Protein AF-A0AAD9GSH1-F1 (afdb_monomer_lite)

Sequence (110 aa):
MASPNAVASIDTNVGGEKRSLRYHSNKDLEDESDDEALFEDEKDADEEERGGNNMFSTSKLDQMLDGTKVMSRFKKWKSFGYNTYNLPQAVQAGKYDELRKLYRKFLYHN

Foldseek 3Di:
DDDDDDDDDDPPPCPPPDDDDDDPDPPDPPDDPPDDPDDPPDPPVPPPPDPPPCLLDPVNLVCVVVVHCLVVSLVVCVVVVDDLPPDDPSCVPPVNPVSSVVSNCVVPPD

InterPro domains:
  IPR031825 RXLR phytopathogen effector protein [PF16810] (1-106)

pLDDT: mean 72.77, std 20.66, range [41.31, 95.69]

Radius of gyration: 27.28 Å; chains: 1; bounding box: 35×90×35 Å

Structure (mmCIF, N/CA/C/O backbone):
data_AF-A0AAD9GSH1-F1
#
_entry.id   AF-A0AAD9GSH1-F1
#
loop_
_atom_site.group_PDB
_atom_site.id
_atom_site.type_symbol
_atom_site.label_atom_id
_atom_site.label_alt_id
_atom_site.label_comp_id
_atom_site.label_asym_id
_atom_site.label_entity_id
_atom_site.label_seq_id
_atom_site.pdbx_PDB_ins_code
_atom_site.Cartn_x
_atom_site.Cartn_y
_atom_site.Cartn_z
_atom_site.occupancy
_atom_site.B_iso_or_equiv
_atom_site.auth_seq_id
_atom_site.auth_comp_id
_atom_site.auth_asym_id
_atom_site.auth_atom_id
_atom_site.pdbx_PDB_model_num
ATOM 1 N N . MET A 1 1 ? 15.911 -78.353 23.142 1.00 50.22 1 MET A N 1
ATOM 2 C CA . MET A 1 1 ? 17.094 -77.527 22.812 1.00 50.22 1 MET A CA 1
ATOM 3 C C . MET A 1 1 ? 17.339 -77.596 21.311 1.00 50.22 1 MET A C 1
ATOM 5 O O . MET A 1 1 ? 16.973 -78.605 20.728 1.00 50.22 1 MET A O 1
ATOM 9 N N . ALA A 1 2 ? 17.968 -76.548 20.763 1.00 41.66 2 ALA A N 1
ATOM 10 C CA . ALA A 1 2 ? 18.339 -76.301 19.360 1.00 41.66 2 ALA A CA 1
ATOM 11 C C . ALA A 1 2 ? 17.259 -75.664 18.454 1.00 41.66 2 ALA A C 1
ATOM 13 O O . ALA A 1 2 ? 16.345 -76.319 17.967 1.00 41.66 2 ALA A O 1
ATOM 14 N N . SER A 1 3 ? 17.436 -74.361 18.215 1.00 50.94 3 SER A N 1
ATOM 15 C CA . SER A 1 3 ? 17.136 -73.685 16.945 1.00 50.94 3 SER A CA 1
ATOM 16 C C . SER A 1 3 ? 18.470 -73.601 16.180 1.00 50.94 3 SER A C 1
ATOM 18 O O . SER A 1 3 ? 19.503 -73.471 16.849 1.00 50.94 3 SER A O 1
ATOM 20 N N . PRO A 1 4 ? 18.501 -73.714 14.838 1.00 51.75 4 PRO A N 1
ATOM 21 C CA . PRO A 1 4 ? 18.664 -72.472 14.079 1.00 51.75 4 PRO A CA 1
ATOM 22 C C . PRO A 1 4 ? 17.997 -72.441 12.686 1.00 51.75 4 PRO A C 1
ATOM 24 O O . PRO A 1 4 ? 18.112 -73.347 11.869 1.00 51.75 4 PRO A O 1
ATOM 27 N N . ASN A 1 5 ? 17.317 -71.323 12.445 1.00 51.53 5 ASN A N 1
ATOM 28 C CA . ASN A 1 5 ? 17.486 -70.370 11.342 1.00 51.53 5 ASN A CA 1
ATOM 29 C C . ASN A 1 5 ? 18.157 -70.840 10.024 1.00 51.53 5 ASN A C 1
ATOM 31 O O . ASN A 1 5 ? 19.363 -71.074 9.984 1.00 51.53 5 ASN A O 1
ATOM 35 N N . ALA A 1 6 ? 17.403 -70.794 8.921 1.00 48.53 6 ALA A N 1
ATOM 36 C CA . ALA A 1 6 ? 17.936 -70.677 7.562 1.00 48.53 6 ALA A CA 1
ATOM 37 C C . ALA A 1 6 ? 16.993 -69.790 6.731 1.00 48.53 6 ALA A C 1
ATOM 39 O O . ALA A 1 6 ? 16.129 -70.260 5.995 1.00 48.53 6 ALA A O 1
ATOM 40 N N . VAL A 1 7 ? 17.134 -68.476 6.909 1.00 52.19 7 VAL A N 1
ATOM 41 C CA . VAL A 1 7 ? 16.625 -67.472 5.972 1.00 52.19 7 VAL A CA 1
ATOM 42 C C . VAL A 1 7 ? 17.415 -67.596 4.671 1.00 52.19 7 VAL A C 1
ATOM 44 O O . VAL A 1 7 ? 18.624 -67.380 4.648 1.00 52.19 7 VAL A O 1
ATOM 47 N N . ALA A 1 8 ? 16.739 -67.990 3.595 1.00 49.88 8 ALA A N 1
ATOM 48 C CA . ALA A 1 8 ? 17.315 -67.974 2.261 1.00 49.88 8 ALA A CA 1
ATOM 49 C C . ALA A 1 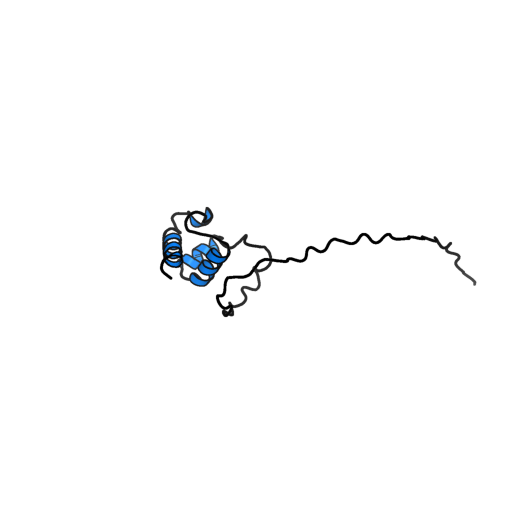8 ? 17.612 -66.520 1.869 1.00 49.88 8 ALA A C 1
ATOM 51 O O . ALA A 1 8 ? 16.704 -65.690 1.789 1.00 49.88 8 ALA A O 1
ATOM 52 N N . SER A 1 9 ? 18.896 -66.225 1.667 1.00 47.97 9 SER A N 1
ATOM 53 C CA . SER A 1 9 ? 19.387 -64.979 1.091 1.00 47.97 9 SER A CA 1
ATOM 54 C C . SER A 1 9 ? 18.669 -64.691 -0.224 1.00 47.97 9 SER A C 1
ATOM 56 O O . SER A 1 9 ? 18.770 -65.460 -1.179 1.00 47.97 9 SER A O 1
ATOM 58 N N . ILE A 1 10 ? 17.949 -63.574 -0.279 1.00 51.06 10 ILE A N 1
ATOM 59 C CA . ILE A 1 10 ? 17.536 -62.974 -1.542 1.00 51.06 10 ILE A CA 1
ATOM 60 C C . ILE A 1 10 ? 18.718 -62.115 -1.987 1.00 51.06 10 ILE A C 1
ATOM 62 O O . ILE A 1 10 ? 18.917 -61.009 -1.488 1.00 51.06 10 ILE A O 1
ATOM 66 N N . ASP A 1 11 ? 19.516 -62.649 -2.906 1.00 48.16 11 ASP A N 1
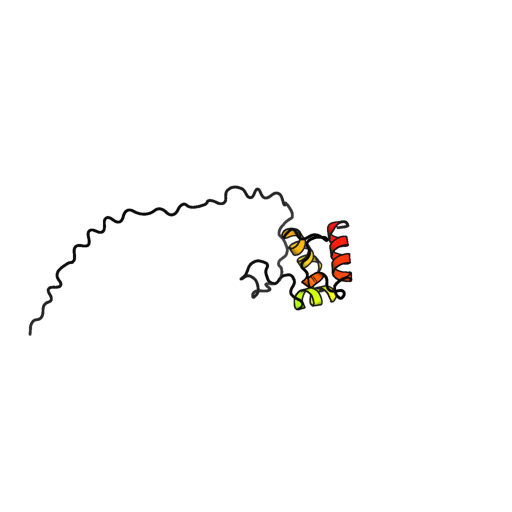ATOM 67 C CA . ASP A 1 11 ? 20.479 -61.887 -3.696 1.00 48.16 11 ASP A CA 1
ATOM 68 C C . ASP A 1 11 ? 19.724 -60.857 -4.554 1.00 48.16 11 ASP A C 1
ATOM 70 O O . ASP A 1 11 ? 19.374 -61.097 -5.710 1.00 48.16 11 ASP A O 1
ATOM 74 N N . THR A 1 12 ? 19.441 -59.678 -3.997 1.00 51.31 12 THR A N 1
ATOM 75 C CA . THR A 1 12 ? 19.079 -58.514 -4.806 1.00 51.31 12 THR A CA 1
ATOM 76 C C . THR A 1 12 ? 20.362 -57.879 -5.317 1.00 51.31 12 THR A C 1
ATOM 78 O O . THR A 1 12 ? 20.885 -56.934 -4.724 1.00 51.31 12 THR A O 1
ATOM 81 N N . ASN A 1 13 ? 20.865 -58.385 -6.441 1.00 53.66 13 ASN A N 1
ATOM 82 C CA . ASN A 1 13 ? 21.831 -57.668 -7.265 1.00 53.66 13 ASN A CA 1
ATOM 83 C C . ASN A 1 13 ? 21.137 -56.440 -7.890 1.00 53.66 13 ASN A C 1
ATOM 85 O O . ASN A 1 13 ? 20.777 -56.424 -9.065 1.00 53.66 13 ASN A O 1
ATOM 89 N N . VAL A 1 14 ? 20.872 -55.422 -7.069 1.00 50.44 14 VAL A N 1
ATOM 90 C CA . VAL A 1 14 ? 20.413 -54.100 -7.497 1.00 50.44 14 VAL A CA 1
ATOM 91 C C . VAL A 1 14 ? 21.657 -53.324 -7.912 1.00 50.44 14 VAL A C 1
ATOM 93 O O . VAL A 1 14 ? 22.244 -52.553 -7.156 1.00 50.44 14 VAL A O 1
ATOM 96 N N . GLY A 1 15 ? 22.080 -53.562 -9.154 1.00 57.59 15 GLY A N 1
ATOM 97 C CA . GLY A 1 15 ? 22.916 -52.636 -9.909 1.00 57.59 15 GLY A CA 1
ATOM 98 C C . GLY A 1 15 ? 22.124 -51.353 -10.142 1.00 57.59 15 GLY A C 1
ATOM 99 O O . GLY A 1 15 ? 21.518 -51.163 -11.191 1.00 57.59 15 GLY A O 1
ATOM 100 N N . GLY A 1 16 ? 22.045 -50.515 -9.109 1.00 57.25 16 GLY A N 1
ATOM 101 C CA . GLY A 1 16 ? 21.299 -49.266 -9.125 1.00 57.25 16 GLY A CA 1
ATOM 102 C C . GLY A 1 16 ? 22.027 -48.230 -9.965 1.00 57.25 16 GLY A C 1
ATOM 103 O O . GLY A 1 16 ? 22.911 -47.532 -9.468 1.00 57.25 16 GLY A O 1
ATOM 104 N N . GLU A 1 17 ? 21.646 -48.120 -11.235 1.00 65.38 17 GLU A N 1
ATOM 105 C CA . GLU A 1 17 ? 21.967 -46.968 -12.069 1.00 65.38 17 GLU A CA 1
ATOM 106 C C . GLU A 1 17 ? 21.570 -45.688 -11.314 1.00 65.38 17 GLU A C 1
ATOM 108 O O . GLU A 1 17 ? 20.395 -45.425 -11.039 1.00 65.38 17 GLU A O 1
ATOM 113 N N . LYS A 1 18 ? 22.571 -44.913 -10.884 1.00 69.69 18 LYS A N 1
ATOM 114 C CA . LYS A 1 18 ? 22.344 -43.704 -10.093 1.00 69.69 18 LYS A CA 1
ATOM 115 C C . LYS A 1 18 ? 21.826 -42.607 -11.015 1.00 69.69 18 LYS A C 1
ATOM 117 O O . LYS A 1 18 ? 22.594 -41.968 -11.729 1.00 69.69 18 LYS A O 1
ATOM 122 N N . ARG A 1 19 ? 20.515 -42.362 -10.974 1.00 69.56 19 ARG A N 1
ATOM 123 C CA . ARG A 1 19 ? 19.893 -41.188 -11.597 1.00 69.56 19 ARG A CA 1
ATOM 124 C C . ARG A 1 19 ? 20.390 -39.936 -10.868 1.00 69.56 19 ARG A C 1
ATOM 126 O O . ARG A 1 19 ? 19.997 -39.677 -9.735 1.00 69.56 19 ARG A O 1
ATOM 133 N N . SER A 1 20 ? 21.289 -39.186 -11.499 1.00 69.94 20 SER A N 1
ATOM 134 C CA . SER A 1 20 ? 21.751 -37.892 -10.991 1.00 69.94 20 SER A CA 1
ATOM 135 C C . SER A 1 20 ? 20.646 -36.847 -11.179 1.00 69.94 20 SER A C 1
ATOM 137 O O . SER A 1 20 ? 20.160 -36.646 -12.294 1.00 69.94 20 SER A O 1
ATOM 139 N N . LEU A 1 21 ? 20.224 -36.196 -10.091 1.00 74.25 21 LEU A N 1
ATOM 140 C CA . LEU A 1 21 ? 19.393 -34.996 -10.172 1.00 74.25 21 LEU A CA 1
ATOM 141 C C . LEU A 1 21 ? 20.246 -33.855 -10.737 1.00 74.25 21 LEU A C 1
ATOM 143 O O . LEU A 1 21 ? 21.335 -33.585 -10.232 1.00 74.25 21 LEU A O 1
ATOM 147 N N . ARG A 1 22 ? 19.754 -33.183 -11.785 1.00 71.38 22 ARG A N 1
ATOM 148 C CA . ARG A 1 22 ? 20.402 -31.977 -12.316 1.00 71.38 22 ARG A CA 1
ATOM 149 C C . ARG A 1 22 ? 20.306 -30.870 -11.270 1.00 71.38 22 ARG A C 1
ATOM 151 O O . ARG A 1 22 ? 19.210 -30.432 -10.934 1.00 71.38 22 ARG A O 1
ATOM 158 N N . TYR A 1 23 ? 21.455 -30.435 -10.766 1.00 63.81 23 TYR A N 1
ATOM 159 C CA . TYR A 1 23 ? 21.554 -29.265 -9.906 1.00 63.81 23 TYR A CA 1
ATOM 160 C C . TYR A 1 23 ? 21.393 -28.016 -10.778 1.00 63.81 23 TYR A C 1
ATOM 162 O O . TYR A 1 23 ? 22.172 -27.809 -11.709 1.00 63.81 23 TYR A O 1
ATOM 170 N N . HIS A 1 24 ? 20.385 -27.193 -10.500 1.00 61.25 24 HIS A N 1
ATOM 171 C CA . HIS A 1 24 ? 20.348 -25.832 -11.021 1.00 61.25 24 HIS A CA 1
ATOM 172 C C . HIS A 1 24 ? 21.183 -24.973 -10.073 1.00 61.25 24 HIS A C 1
ATOM 174 O O . HIS A 1 24 ? 20.733 -24.604 -8.993 1.00 61.25 24 HIS A O 1
ATOM 180 N N . SER A 1 25 ? 22.437 -24.708 -10.441 1.00 56.31 25 SER A N 1
ATOM 181 C CA . SER A 1 25 ? 23.165 -23.597 -9.834 1.00 56.31 25 SER A CA 1
ATOM 182 C C . SER A 1 25 ? 22.465 -22.318 -10.273 1.00 56.31 25 SER A C 1
ATOM 184 O O . SER A 1 25 ? 22.401 -22.043 -11.471 1.00 56.31 25 SER A O 1
ATOM 186 N N . ASN A 1 26 ? 21.931 -21.566 -9.311 1.00 59.44 26 ASN A N 1
ATOM 187 C CA . ASN A 1 26 ? 21.457 -20.202 -9.519 1.00 59.44 26 ASN A CA 1
ATOM 188 C C . ASN A 1 26 ? 22.676 -19.345 -9.853 1.00 59.44 26 ASN A C 1
ATOM 190 O O . ASN A 1 26 ? 23.317 -18.777 -8.972 1.00 59.44 26 ASN A O 1
ATOM 194 N N . LYS A 1 27 ? 23.056 -19.361 -11.125 1.00 56.28 27 LYS A N 1
ATOM 195 C CA . LYS A 1 27 ? 24.016 -18.431 -11.676 1.00 56.28 27 LYS A CA 1
ATOM 196 C C . LYS A 1 27 ? 23.204 -17.309 -12.312 1.00 56.28 27 LYS A C 1
ATOM 198 O O . LYS A 1 27 ? 22.351 -17.573 -13.155 1.00 56.28 27 LYS A O 1
ATOM 203 N N . ASP A 1 28 ? 23.480 -16.110 -11.813 1.00 52.53 28 ASP A N 1
ATOM 204 C CA . ASP A 1 28 ? 23.103 -14.807 -12.358 1.00 52.53 28 ASP A CA 1
ATOM 205 C C . ASP A 1 28 ? 21.697 -14.307 -11.982 1.00 52.53 28 ASP A C 1
ATOM 207 O O . ASP A 1 28 ? 20.809 -14.120 -12.809 1.00 52.53 28 ASP A O 1
ATOM 211 N N . LEU A 1 29 ? 21.522 -14.009 -10.692 1.00 49.50 29 LEU A N 1
ATOM 212 C CA . LEU A 1 29 ? 20.938 -12.717 -10.336 1.00 49.50 29 LEU A CA 1
ATOM 213 C C . LEU A 1 29 ? 22.119 -11.827 -9.964 1.00 49.50 29 LEU A C 1
ATOM 215 O O . LEU A 1 29 ? 22.600 -11.866 -8.834 1.00 49.50 29 LEU A O 1
ATOM 219 N N . GLU A 1 30 ? 22.650 -11.135 -10.970 1.00 48.66 30 GLU A N 1
ATOM 220 C CA . GLU A 1 30 ? 23.551 -10.008 -10.769 1.00 48.66 30 GLU A CA 1
ATOM 221 C C . GLU A 1 30 ? 22.800 -8.975 -9.926 1.00 48.66 30 GLU A C 1
ATOM 223 O O . GLU A 1 30 ? 21.855 -8.317 -10.363 1.00 48.66 30 GLU A O 1
ATOM 228 N N . ASP A 1 31 ? 23.184 -8.970 -8.658 1.00 47.34 31 ASP A N 1
ATOM 229 C CA . ASP A 1 31 ? 22.865 -7.990 -7.646 1.00 47.34 31 ASP A CA 1
ATOM 230 C C . ASP A 1 31 ? 23.558 -6.673 -8.009 1.00 47.34 31 ASP A C 1
ATOM 232 O O . ASP A 1 31 ? 24.754 -6.498 -7.788 1.00 47.34 31 ASP A O 1
ATOM 236 N N . GLU A 1 32 ? 22.795 -5.757 -8.597 1.00 51.41 32 GLU A N 1
ATOM 237 C CA . GLU A 1 32 ? 23.065 -4.327 -8.489 1.00 51.41 32 GLU A CA 1
ATOM 238 C C . GLU A 1 32 ? 21.869 -3.658 -7.805 1.00 51.41 32 GLU A C 1
ATOM 240 O O . GLU A 1 32 ? 21.101 -2.900 -8.400 1.00 51.41 32 GLU A O 1
ATOM 245 N N . SER A 1 33 ? 21.702 -3.934 -6.512 1.00 45.19 33 SER A N 1
ATOM 246 C CA . SER A 1 33 ? 21.161 -2.925 -5.605 1.00 45.19 33 SER A CA 1
ATOM 247 C C . SER A 1 33 ? 22.015 -2.851 -4.347 1.00 45.19 33 SER A C 1
ATOM 249 O O . SER A 1 33 ? 21.675 -3.393 -3.299 1.00 45.19 33 SER A O 1
ATOM 251 N N . ASP A 1 34 ? 23.132 -2.146 -4.504 1.00 49.28 34 ASP A N 1
ATOM 252 C CA . ASP A 1 34 ? 23.907 -1.525 -3.435 1.00 49.28 34 ASP A CA 1
ATOM 253 C C . ASP A 1 34 ? 23.007 -0.558 -2.645 1.00 49.28 34 ASP A C 1
ATOM 255 O O . ASP A 1 34 ? 22.825 0.598 -3.019 1.00 49.28 34 ASP A O 1
ATOM 259 N N . ASP A 1 35 ? 22.362 -1.061 -1.594 1.00 51.12 35 ASP A N 1
ATOM 260 C CA . ASP A 1 35 ? 21.850 -0.242 -0.492 1.00 51.12 35 ASP A CA 1
ATOM 261 C C . ASP A 1 35 ? 21.876 -1.093 0.787 1.00 51.12 35 ASP A C 1
ATOM 263 O O . ASP A 1 35 ? 20.887 -1.694 1.210 1.00 51.12 35 ASP A O 1
ATOM 267 N N . GLU A 1 36 ? 23.096 -1.225 1.313 1.00 47.69 36 GLU A N 1
ATOM 268 C CA . GLU A 1 36 ? 23.450 -1.437 2.720 1.00 47.69 36 GLU A CA 1
ATOM 269 C C . GLU A 1 36 ? 22.345 -2.023 3.616 1.00 47.69 36 GLU A C 1
ATOM 271 O O . GLU A 1 36 ? 21.516 -1.341 4.234 1.00 47.69 36 GLU A O 1
ATOM 276 N N . ALA A 1 37 ? 22.403 -3.346 3.742 1.00 53.84 37 ALA A N 1
ATOM 277 C CA . ALA A 1 37 ? 21.697 -4.116 4.744 1.00 53.84 37 ALA A CA 1
ATOM 278 C C . ALA A 1 37 ? 22.188 -3.761 6.156 1.00 53.84 37 ALA A C 1
A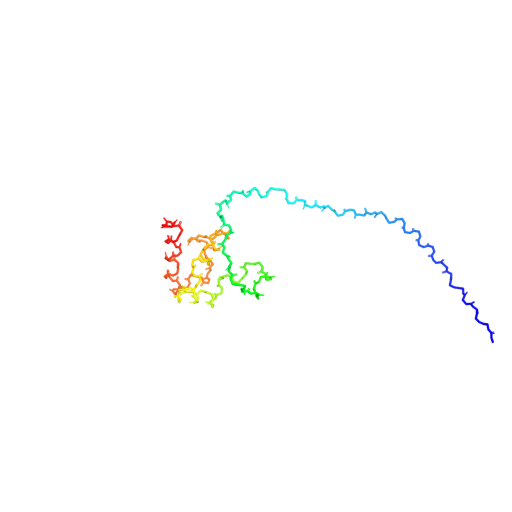TOM 280 O O . ALA A 1 37 ? 23.086 -4.414 6.673 1.00 53.84 37 ALA A O 1
ATOM 281 N N . LEU A 1 38 ? 21.562 -2.791 6.825 1.00 50.75 38 LEU A N 1
ATOM 282 C CA . LEU A 1 38 ? 21.732 -2.598 8.269 1.00 50.75 38 LEU A CA 1
ATOM 283 C C . LEU A 1 38 ? 20.471 -2.017 8.917 1.00 50.75 38 LEU A C 1
ATOM 285 O O . LEU A 1 38 ? 20.423 -0.854 9.303 1.00 50.75 38 LEU A O 1
ATOM 289 N N . PHE A 1 39 ? 19.446 -2.850 9.094 1.00 48.12 39 PHE A N 1
ATOM 290 C CA . PHE A 1 39 ? 18.479 -2.635 10.168 1.00 48.12 39 PHE A CA 1
ATOM 291 C C . PHE A 1 39 ? 18.172 -3.981 10.810 1.00 48.12 39 PHE A C 1
ATOM 293 O O . PHE A 1 39 ? 17.564 -4.850 10.186 1.00 48.12 39 PHE A O 1
ATOM 300 N N . GLU A 1 40 ? 18.615 -4.143 12.056 1.00 49.16 40 GLU A N 1
ATOM 301 C CA . GLU A 1 40 ? 18.070 -5.142 12.967 1.00 49.16 40 GLU A CA 1
ATOM 302 C C . GLU A 1 40 ? 16.586 -4.816 13.184 1.00 49.16 40 GLU A C 1
ATOM 304 O O . GLU A 1 40 ? 16.209 -4.090 14.101 1.00 49.16 40 GLU A O 1
ATOM 309 N N . ASP A 1 41 ? 15.736 -5.280 12.269 1.00 45.25 41 ASP A N 1
ATOM 310 C CA . ASP A 1 41 ? 14.294 -5.296 12.467 1.00 45.25 41 ASP A CA 1
ATOM 311 C C . ASP A 1 41 ? 14.059 -6.415 13.481 1.00 45.25 41 ASP A C 1
ATOM 313 O O . ASP A 1 41 ? 14.242 -7.599 13.182 1.00 45.25 41 ASP A O 1
ATOM 317 N N . GLU A 1 42 ? 13.780 -6.001 14.717 1.00 47.53 42 GLU A N 1
ATOM 318 C CA . GLU A 1 42 ? 13.153 -6.796 15.766 1.00 47.53 42 GLU A CA 1
ATOM 319 C C . GLU A 1 42 ? 12.371 -7.943 15.137 1.00 47.53 42 GLU A C 1
ATOM 321 O O . GLU A 1 42 ? 11.426 -7.713 14.378 1.00 47.53 42 GLU A O 1
ATOM 326 N N . LYS A 1 43 ? 12.825 -9.169 15.405 1.00 44.16 43 LYS A N 1
ATOM 327 C CA . LYS A 1 43 ? 12.239 -10.385 14.862 1.00 44.16 43 LYS A CA 1
ATOM 328 C C . LYS A 1 43 ? 10.727 -10.365 15.114 1.00 44.16 43 LYS A 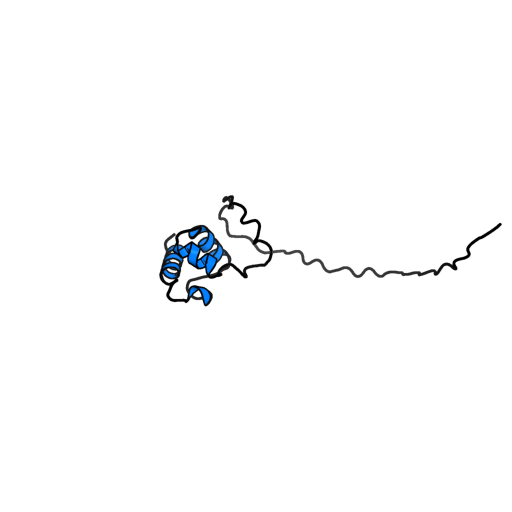C 1
ATOM 330 O O . LYS A 1 43 ? 10.277 -10.769 16.184 1.00 44.16 43 LYS A O 1
ATOM 335 N N . ASP A 1 44 ? 9.943 -9.992 14.103 1.00 45.56 44 ASP A N 1
ATOM 336 C CA . ASP A 1 44 ? 8.592 -10.516 13.907 1.00 45.56 44 ASP A CA 1
ATOM 337 C C . ASP A 1 44 ? 8.793 -12.004 13.561 1.00 45.56 44 ASP A C 1
ATOM 339 O O . ASP A 1 44 ? 8.683 -12.430 12.414 1.00 45.56 44 ASP A O 1
ATOM 343 N N . ALA A 1 45 ? 9.210 -12.784 14.566 1.00 44.59 45 ALA A N 1
ATOM 344 C CA . ALA A 1 45 ? 9.715 -14.153 14.474 1.00 44.59 45 ALA A CA 1
ATOM 345 C C . ALA A 1 45 ? 8.658 -15.179 14.028 1.00 44.59 45 ALA A C 1
ATOM 347 O O . ALA A 1 45 ? 8.904 -16.376 14.124 1.00 44.59 45 ALA A O 1
ATOM 348 N N . ASP A 1 46 ? 7.494 -14.725 13.568 1.00 45.59 46 ASP A N 1
ATOM 349 C CA . ASP A 1 46 ? 6.313 -15.561 13.359 1.00 45.59 46 ASP A CA 1
ATOM 350 C C . ASP A 1 46 ? 5.677 -15.398 11.966 1.00 45.59 46 ASP A C 1
ATOM 352 O O . ASP A 1 46 ? 4.614 -15.947 11.694 1.00 45.59 46 ASP A O 1
ATOM 356 N N . GLU A 1 47 ? 6.304 -14.657 11.042 1.00 46.66 47 GLU A N 1
ATOM 357 C CA . GLU A 1 47 ? 5.748 -14.459 9.690 1.00 46.66 47 GLU A CA 1
ATOM 358 C C . GLU A 1 47 ? 6.741 -14.698 8.537 1.00 46.66 47 GLU A C 1
ATOM 360 O O . GLU A 1 47 ? 6.459 -14.341 7.390 1.00 46.66 47 GLU A O 1
ATOM 365 N N . GLU A 1 48 ? 7.884 -15.339 8.795 1.00 45.56 48 GLU A N 1
ATOM 366 C CA . GLU A 1 48 ? 8.877 -15.662 7.756 1.00 45.56 48 GLU A CA 1
ATOM 367 C C . GLU A 1 48 ? 8.603 -16.962 6.972 1.00 45.56 48 GLU A C 1
ATOM 369 O O . GLU A 1 48 ? 9.449 -17.377 6.186 1.00 45.56 48 GLU A O 1
ATOM 374 N N . GLU A 1 49 ? 7.445 -17.625 7.108 1.00 45.34 49 GLU A N 1
ATOM 375 C CA . GLU A 1 49 ? 7.294 -18.966 6.506 1.00 45.34 49 GLU A CA 1
ATOM 376 C C . GLU A 1 49 ? 6.549 -19.063 5.162 1.00 45.34 49 GLU A C 1
ATOM 378 O O . GLU A 1 49 ? 6.575 -20.128 4.547 1.00 45.34 49 GLU A O 1
ATOM 383 N N . ARG A 1 50 ? 5.912 -18.009 4.621 1.00 41.31 50 ARG A N 1
ATOM 384 C CA . ARG A 1 50 ? 5.270 -18.104 3.284 1.00 41.31 50 ARG A CA 1
ATOM 385 C C . ARG A 1 50 ? 5.341 -16.816 2.468 1.00 41.31 50 ARG A C 1
ATOM 387 O O . ARG A 1 50 ? 4.551 -15.893 2.654 1.00 41.31 50 ARG A O 1
ATOM 394 N N . GLY A 1 51 ? 6.275 -16.818 1.516 1.00 43.09 51 GLY A N 1
ATOM 395 C CA . GLY A 1 51 ? 6.518 -15.824 0.466 1.00 43.09 51 GLY A CA 1
ATOM 396 C C . GLY A 1 51 ? 5.374 -14.851 0.172 1.00 43.09 51 GLY A C 1
ATOM 397 O O . GLY A 1 51 ? 4.356 -15.222 -0.403 1.00 43.09 51 GLY A O 1
ATOM 398 N N . GLY A 1 52 ? 5.570 -13.586 0.545 1.00 51.91 52 GLY A N 1
ATOM 399 C CA . GLY A 1 52 ? 4.853 -12.429 -0.005 1.00 51.91 52 GLY A CA 1
ATOM 400 C C . GLY A 1 52 ? 3.347 -12.315 0.270 1.00 51.91 52 GLY A C 1
ATOM 401 O O . GLY A 1 52 ? 2.770 -11.264 -0.004 1.00 51.91 52 GLY A O 1
ATOM 402 N N . ASN A 1 53 ? 2.688 -13.329 0.833 1.00 56.16 53 ASN A N 1
ATOM 403 C CA . ASN A 1 53 ? 1.228 -13.410 0.757 1.00 56.16 53 ASN A CA 1
ATOM 404 C C . ASN A 1 53 ? 0.485 -12.570 1.811 1.00 56.16 53 ASN A C 1
ATOM 406 O O . ASN A 1 53 ? -0.710 -12.328 1.660 1.00 56.16 53 ASN A O 1
ATOM 410 N N . ASN A 1 54 ? 1.170 -12.094 2.859 1.00 74.06 54 ASN A N 1
ATOM 411 C CA . ASN A 1 54 ? 0.546 -11.337 3.952 1.00 74.06 54 ASN A CA 1
ATOM 412 C C . ASN A 1 54 ? 1.076 -9.903 4.103 1.00 74.06 54 ASN A C 1
ATOM 414 O O . ASN A 1 54 ? 1.075 -9.357 5.204 1.00 74.06 54 ASN A O 1
ATOM 418 N N . MET A 1 55 ? 1.600 -9.283 3.041 1.00 85.00 55 MET A N 1
ATOM 419 C CA . MET A 1 55 ? 2.169 -7.931 3.143 1.00 85.00 55 MET A CA 1
ATOM 420 C C . MET A 1 55 ? 1.116 -6.811 3.083 1.00 85.00 55 MET A C 1
ATOM 422 O O . MET A 1 55 ? 1.339 -5.712 3.587 1.00 85.00 55 MET A O 1
ATOM 426 N N . PHE A 1 56 ? -0.045 -7.118 2.505 1.00 90.50 56 PHE A N 1
ATOM 427 C CA . PHE A 1 56 ? -1.173 -6.202 2.331 1.00 90.50 56 PHE A CA 1
ATOM 428 C C . PHE A 1 56 ? -2.398 -6.632 3.141 1.00 90.50 56 PHE A C 1
ATOM 430 O O . PHE A 1 56 ? -3.531 -6.329 2.766 1.00 90.50 56 PHE A O 1
ATOM 437 N N . SER A 1 57 ? -2.195 -7.367 4.238 1.00 91.50 57 SER A N 1
ATOM 438 C CA . SER A 1 57 ? -3.291 -7.636 5.163 1.00 91.50 57 SER A CA 1
ATOM 439 C C . SER A 1 57 ? -3.830 -6.345 5.747 1.00 91.50 57 SER A C 1
ATOM 441 O O . SER A 1 57 ? -3.089 -5.399 6.015 1.00 91.50 57 SER A O 1
ATOM 443 N N . THR A 1 58 ? -5.137 -6.333 5.988 1.00 91.38 58 THR A N 1
ATOM 444 C CA . THR A 1 58 ? -5.843 -5.190 6.568 1.00 91.38 58 THR A CA 1
ATOM 445 C C . THR A 1 58 ? -5.199 -4.733 7.871 1.00 91.38 58 THR A C 1
ATOM 447 O O . THR A 1 58 ? -4.924 -3.551 8.004 1.00 91.38 58 THR A O 1
ATOM 450 N N . SER A 1 59 ? -4.835 -5.660 8.765 1.00 90.94 59 SER A N 1
ATOM 451 C CA . SER A 1 59 ? -4.134 -5.342 10.018 1.00 90.94 59 SER A CA 1
ATOM 452 C C . SER A 1 59 ? -2.825 -4.579 9.785 1.00 90.94 59 SER A C 1
ATOM 454 O O . SER A 1 59 ? -2.555 -3.590 10.464 1.00 90.94 59 SER A O 1
ATOM 456 N N . LYS A 1 60 ? -2.029 -4.975 8.786 1.00 91.81 60 LYS A N 1
ATOM 457 C CA . LYS A 1 60 ? -0.778 -4.280 8.471 1.00 91.81 60 LYS A CA 1
ATOM 458 C C . LYS A 1 60 ? -1.015 -2.921 7.823 1.00 91.81 60 LYS A C 1
ATOM 460 O O . LYS A 1 60 ? -0.302 -1.969 8.128 1.00 91.81 60 LYS A O 1
ATOM 465 N N . LEU A 1 61 ? -2.002 -2.816 6.943 1.00 93.88 61 LEU A N 1
ATOM 466 C CA . LEU A 1 61 ? -2.365 -1.540 6.333 1.00 93.88 61 LEU A CA 1
ATOM 467 C C . LEU A 1 61 ? -2.928 -0.563 7.375 1.00 93.88 61 LEU A C 1
ATOM 469 O O . LEU A 1 61 ? -2.590 0.614 7.339 1.00 93.88 61 LEU A O 1
ATOM 473 N N . ASP A 1 62 ? -3.715 -1.057 8.330 1.00 93.62 62 ASP A N 1
ATOM 474 C CA . ASP A 1 62 ? -4.268 -0.266 9.432 1.00 93.62 62 ASP A CA 1
ATOM 475 C C . ASP A 1 62 ? -3.143 0.216 10.370 1.00 93.62 62 ASP A C 1
ATOM 477 O O . ASP A 1 62 ? -3.035 1.408 10.626 1.00 93.62 62 ASP A O 1
ATOM 481 N N . GLN A 1 63 ? -2.193 -0.650 10.744 1.00 93.12 63 GLN A N 1
ATOM 482 C CA . GLN A 1 63 ? -0.992 -0.231 11.488 1.00 93.12 63 GLN A CA 1
ATOM 483 C C . GLN A 1 63 ? -0.171 0.844 10.758 1.00 93.12 63 GLN A C 1
ATOM 485 O O . GLN A 1 63 ? 0.434 1.706 11.393 1.00 93.12 63 GLN A O 1
ATOM 490 N N . MET A 1 64 ? -0.113 0.788 9.424 1.00 94.12 64 MET A N 1
ATOM 491 C CA . MET A 1 64 ? 0.584 1.808 8.639 1.00 94.12 64 MET A CA 1
ATOM 492 C C . MET A 1 64 ? -0.175 3.138 8.609 1.00 94.12 64 MET A C 1
ATOM 494 O O . MET A 1 64 ? 0.470 4.183 8.557 1.00 94.12 64 MET A O 1
ATOM 498 N N . LEU A 1 65 ? -1.510 3.124 8.663 1.00 92.31 65 LEU A N 1
ATOM 499 C CA . LEU A 1 65 ? -2.292 4.349 8.861 1.00 92.31 65 LEU A CA 1
ATOM 500 C C . LEU A 1 65 ? -1.998 4.979 10.226 1.00 92.31 65 LEU A C 1
ATOM 502 O O . LEU A 1 65 ? -1.856 6.195 10.308 1.00 92.31 65 LEU A O 1
ATOM 506 N N . ASP A 1 66 ? -1.789 4.156 11.255 1.00 92.31 66 ASP A N 1
ATOM 507 C CA . ASP A 1 66 ? -1.385 4.611 12.592 1.00 92.31 66 ASP A CA 1
ATOM 508 C C . ASP A 1 66 ? 0.085 5.086 12.655 1.00 92.31 66 ASP A C 1
ATOM 510 O O . ASP A 1 66 ? 0.584 5.463 13.714 1.00 92.31 66 ASP A O 1
ATOM 514 N N . GLY A 1 67 ? 0.815 5.061 11.532 1.00 89.00 67 GLY A N 1
ATOM 515 C CA . GLY A 1 67 ? 2.214 5.491 11.443 1.00 89.00 67 GLY A CA 1
ATOM 516 C C . GLY A 1 67 ? 3.240 4.419 11.827 1.00 89.00 67 GLY A C 1
ATOM 517 O O . GLY A 1 67 ? 4.446 4.666 11.781 1.00 89.00 67 GLY A O 1
ATOM 518 N N . THR A 1 68 ? 2.801 3.202 12.148 1.00 91.19 68 THR A N 1
ATOM 519 C CA . THR A 1 68 ? 3.681 2.115 12.595 1.00 91.19 68 THR A CA 1
ATOM 520 C C . THR A 1 68 ? 4.387 1.445 11.416 1.00 91.19 68 THR A C 1
ATOM 522 O O . THR A 1 68 ? 3.750 1.010 10.455 1.00 91.19 68 THR A O 1
ATOM 525 N N . LYS A 1 69 ? 5.721 1.314 11.494 1.00 88.69 69 LYS A N 1
ATOM 526 C CA . LYS A 1 69 ? 6.568 0.587 10.519 1.00 88.69 69 LYS A CA 1
ATOM 527 C C . LYS A 1 69 ? 6.353 1.007 9.043 1.00 88.69 69 LYS A C 1
ATOM 529 O O . LYS A 1 69 ? 6.642 0.229 8.131 1.00 88.69 69 LYS A O 1
ATOM 534 N N . VAL A 1 70 ? 5.874 2.233 8.783 1.00 92.38 70 VAL A N 1
ATOM 535 C CA . VAL A 1 70 ? 5.483 2.702 7.435 1.00 92.38 70 VAL A CA 1
ATOM 536 C C . VAL A 1 70 ? 6.655 2.662 6.458 1.00 92.38 70 VAL A C 1
ATOM 538 O O . VAL A 1 70 ? 6.538 2.053 5.398 1.00 92.38 70 VAL A O 1
ATOM 541 N N . MET A 1 71 ? 7.804 3.243 6.821 1.00 92.25 71 MET A N 1
ATOM 542 C CA . MET A 1 71 ? 8.953 3.286 5.908 1.00 92.25 71 MET A CA 1
ATOM 543 C C . MET A 1 71 ? 9.549 1.909 5.634 1.00 92.25 71 MET A C 1
ATOM 545 O O . MET A 1 71 ? 9.813 1.597 4.475 1.00 92.25 71 MET A O 1
ATOM 549 N N . SER A 1 72 ? 9.701 1.054 6.648 1.00 91.00 72 SER A N 1
ATOM 550 C CA . SER A 1 72 ? 10.194 -0.317 6.449 1.00 91.00 72 SER A CA 1
ATOM 551 C C . SER A 1 72 ? 9.281 -1.111 5.512 1.00 91.00 72 SER A C 1
ATOM 553 O O . SER A 1 72 ? 9.752 -1.819 4.622 1.00 91.00 72 SER A O 1
ATOM 555 N N . ARG A 1 73 ? 7.958 -0.951 5.643 1.00 92.94 73 ARG A N 1
ATOM 556 C CA . ARG A 1 73 ? 6.982 -1.598 4.756 1.00 92.94 73 ARG A CA 1
ATOM 557 C C . ARG A 1 73 ? 6.977 -1.001 3.350 1.00 92.94 73 ARG A C 1
ATOM 559 O O . ARG A 1 73 ? 6.893 -1.762 2.395 1.00 92.94 73 ARG A O 1
ATOM 566 N N . PHE A 1 74 ? 7.147 0.311 3.191 1.00 94.62 74 PHE A N 1
ATOM 567 C CA . PHE A 1 74 ? 7.299 0.935 1.872 1.00 94.62 74 PHE A CA 1
ATOM 568 C C . PHE A 1 74 ? 8.578 0.504 1.153 1.00 94.62 74 PHE A C 1
ATOM 570 O O . PHE A 1 74 ? 8.522 0.210 -0.043 1.00 94.62 74 PHE A O 1
ATOM 577 N N . LYS A 1 75 ? 9.706 0.395 1.867 1.00 92.88 75 LYS A N 1
ATOM 578 C CA . LYS A 1 75 ? 10.950 -0.171 1.323 1.00 92.88 75 LYS A CA 1
ATOM 579 C C . LYS A 1 75 ? 10.720 -1.594 0.817 1.00 92.88 75 LYS A C 1
ATOM 581 O O . LYS A 1 75 ? 11.034 -1.880 -0.333 1.00 92.88 75 LYS A O 1
ATOM 586 N N . LYS A 1 76 ? 10.073 -2.442 1.625 1.00 92.25 76 LYS A N 1
ATOM 587 C CA . LYS A 1 76 ? 9.691 -3.798 1.210 1.00 92.25 76 LYS A CA 1
ATOM 588 C C . LYS A 1 76 ? 8.730 -3.774 0.001 1.00 92.25 76 LYS A C 1
ATOM 590 O O . LYS A 1 76 ? 8.951 -4.495 -0.958 1.00 92.25 76 LYS A O 1
ATOM 595 N N . TRP A 1 77 ? 7.709 -2.910 -0.051 1.00 93.00 77 TRP A N 1
ATOM 596 C CA . TRP A 1 77 ? 6.837 -2.811 -1.239 1.00 93.00 77 TRP A CA 1
ATOM 597 C C . TRP A 1 77 ? 7.645 -2.497 -2.501 1.00 93.00 77 TRP A C 1
ATOM 599 O O . TRP A 1 77 ? 7.453 -3.143 -3.528 1.00 93.00 77 TRP A O 1
ATOM 609 N N . LYS A 1 78 ? 8.593 -1.557 -2.404 1.00 92.44 78 LYS A N 1
ATOM 610 C CA . LYS A 1 78 ? 9.484 -1.198 -3.512 1.00 92.44 78 LYS A CA 1
ATOM 611 C C . LYS A 1 78 ? 10.385 -2.371 -3.919 1.00 92.44 78 LYS A C 1
ATOM 613 O O . LYS A 1 78 ? 10.499 -2.634 -5.111 1.00 92.44 78 LYS A O 1
ATOM 618 N N . SER A 1 79 ? 10.974 -3.096 -2.964 1.00 92.44 79 SER A N 1
ATOM 619 C CA . SER A 1 79 ? 11.849 -4.244 -3.257 1.00 92.44 79 SER A CA 1
ATOM 620 C C . SER A 1 79 ? 11.099 -5.402 -3.925 1.00 92.44 79 SER A C 1
ATOM 622 O O . SER A 1 79 ? 11.669 -6.114 -4.741 1.00 92.44 79 SER A O 1
ATOM 624 N N . PHE A 1 80 ? 9.803 -5.558 -3.640 1.00 89.25 80 PHE A N 1
ATOM 625 C CA . PHE A 1 80 ? 8.921 -6.507 -4.331 1.00 89.25 80 PHE A CA 1
ATOM 626 C C . PHE A 1 80 ? 8.379 -5.987 -5.679 1.00 89.25 80 PHE A C 1
ATOM 628 O O . PHE A 1 80 ? 7.548 -6.646 -6.301 1.00 89.25 80 PHE A O 1
ATOM 635 N N . GLY A 1 81 ? 8.825 -4.818 -6.150 1.00 91.38 81 GLY A N 1
ATOM 636 C CA . GLY A 1 81 ? 8.440 -4.262 -7.450 1.00 91.38 81 GLY A CA 1
ATOM 637 C C . GLY A 1 81 ? 7.067 -3.585 -7.477 1.00 91.38 81 GLY A C 1
ATOM 638 O O . GLY A 1 81 ? 6.528 -3.317 -8.557 1.00 91.38 81 GLY A O 1
ATOM 639 N N . TYR A 1 82 ? 6.479 -3.288 -6.314 1.00 92.81 82 TYR A N 1
ATOM 640 C CA . TYR A 1 82 ? 5.246 -2.513 -6.266 1.00 92.81 82 TYR A CA 1
ATOM 641 C C . TYR A 1 82 ? 5.513 -1.029 -6.562 1.00 92.81 82 TYR A C 1
ATOM 643 O O . TYR A 1 82 ? 6.527 -0.448 -6.187 1.00 92.81 82 TYR A O 1
ATOM 651 N N . ASN A 1 83 ? 4.577 -0.408 -7.266 1.00 92.38 83 ASN A N 1
ATOM 652 C CA . ASN A 1 83 ? 4.523 0.994 -7.640 1.00 92.38 83 ASN A CA 1
ATOM 653 C C . ASN A 1 83 ? 3.071 1.481 -7.531 1.00 92.38 83 ASN A C 1
ATOM 655 O O . ASN A 1 83 ? 2.157 0.707 -7.260 1.00 92.38 83 ASN A O 1
ATOM 659 N N . THR A 1 84 ? 2.821 2.767 -7.768 1.00 91.25 84 THR A N 1
ATOM 660 C CA . THR A 1 84 ? 1.477 3.351 -7.610 1.00 91.25 84 THR A CA 1
ATOM 661 C C . THR A 1 84 ? 0.391 2.732 -8.497 1.00 91.25 84 THR A C 1
ATOM 663 O O . THR A 1 84 ? -0.787 2.916 -8.205 1.00 91.25 84 THR A O 1
ATOM 666 N N . TYR A 1 85 ? 0.761 2.023 -9.564 1.00 91.00 85 TYR A N 1
ATOM 667 C CA . TYR A 1 85 ? -0.160 1.451 -10.547 1.00 91.00 85 TYR A CA 1
ATOM 668 C C . TYR A 1 85 ? -0.477 -0.029 -10.306 1.00 91.00 85 TYR A C 1
ATOM 670 O O . TYR A 1 85 ? -1.559 -0.473 -10.676 1.00 91.00 85 TYR A O 1
ATOM 678 N N . ASN A 1 86 ? 0.432 -0.794 -9.694 1.00 93.81 86 ASN A N 1
ATOM 679 C CA . ASN A 1 86 ? 0.282 -2.243 -9.502 1.00 93.81 86 ASN A CA 1
ATOM 680 C C . ASN A 1 86 ? 0.004 -2.649 -8.037 1.00 93.81 86 ASN A C 1
ATOM 682 O O . ASN A 1 86 ? 0.114 -3.826 -7.694 1.00 93.81 86 ASN A O 1
ATOM 686 N N . LEU A 1 87 ? -0.363 -1.695 -7.170 1.00 92.25 87 LEU A N 1
ATOM 687 C CA . LEU A 1 87 ? -0.746 -1.989 -5.786 1.00 92.25 87 LEU A CA 1
ATOM 688 C C . LEU A 1 87 ? -1.981 -2.911 -5.724 1.00 92.25 87 LEU A C 1
ATOM 690 O O . LEU A 1 87 ? -2.971 -2.644 -6.417 1.00 92.25 87 LEU A O 1
ATOM 694 N N . PRO A 1 88 ? -1.991 -3.928 -4.840 1.00 91.81 88 PRO A N 1
ATOM 695 C CA . PRO A 1 88 ? -3.117 -4.847 -4.699 1.00 91.81 88 PRO A CA 1
ATOM 696 C C . PRO A 1 88 ? -4.428 -4.169 -4.300 1.00 91.81 88 PRO A C 1
ATOM 698 O O . PRO A 1 88 ? -4.439 -3.141 -3.620 1.00 91.81 88 PRO A O 1
ATOM 701 N N . GLN A 1 89 ? -5.549 -4.814 -4.639 1.00 91.31 89 GLN A N 1
ATOM 702 C CA . GLN A 1 89 ? -6.903 -4.316 -4.363 1.00 91.31 89 GLN A CA 1
ATOM 703 C C . GLN A 1 89 ? -7.147 -3.983 -2.881 1.00 91.31 89 GLN A C 1
ATOM 705 O O . GLN A 1 89 ? -7.877 -3.039 -2.588 1.00 91.31 89 GLN A O 1
ATOM 710 N N . ALA A 1 90 ? -6.497 -4.693 -1.952 1.00 90.50 90 ALA A N 1
ATOM 711 C CA . ALA A 1 90 ? -6.583 -4.418 -0.516 1.00 90.50 90 ALA A CA 1
ATOM 712 C C . ALA A 1 90 ? -6.212 -2.964 -0.159 1.00 90.50 90 ALA A C 1
ATOM 714 O O . ALA A 1 90 ? -6.837 -2.373 0.716 1.00 90.50 90 ALA A O 1
ATOM 715 N N . VAL A 1 91 ? -5.255 -2.364 -0.877 1.00 92.00 91 VAL A N 1
ATOM 716 C CA . VAL A 1 91 ? -4.794 -0.976 -0.672 1.00 92.00 91 VAL A CA 1
ATOM 717 C C . VAL A 1 91 ? -5.648 0.039 -1.442 1.00 92.00 91 VAL A C 1
ATOM 719 O O . VAL A 1 91 ? -5.564 1.237 -1.200 1.00 92.00 91 VAL A O 1
ATOM 722 N N . GLN A 1 92 ? -6.480 -0.414 -2.382 1.00 92.62 92 GLN A N 1
ATOM 723 C CA . GLN A 1 92 ? -7.318 0.466 -3.205 1.00 92.62 92 GLN A CA 1
ATOM 724 C C . GLN A 1 92 ? -8.579 0.942 -2.469 1.00 92.62 92 GLN A C 1
ATOM 726 O O . GLN A 1 92 ? -9.285 1.815 -2.970 1.00 92.62 92 GLN A O 1
ATOM 731 N N . ALA A 1 93 ? -8.878 0.380 -1.292 1.00 92.94 93 ALA A N 1
ATOM 732 C CA . ALA A 1 93 ? -9.981 0.841 -0.458 1.00 92.94 93 ALA A CA 1
ATOM 733 C C . ALA A 1 93 ? -9.777 2.308 -0.046 1.00 92.94 93 ALA A C 1
ATOM 735 O O . ALA A 1 93 ? -8.677 2.691 0.348 1.00 92.94 93 ALA A O 1
ATOM 736 N N . GLY A 1 94 ? -10.853 3.103 -0.063 1.00 93.81 94 GLY A N 1
ATOM 737 C CA . GLY A 1 94 ? -10.790 4.550 0.198 1.00 93.81 94 GLY A CA 1
ATOM 738 C C . GLY A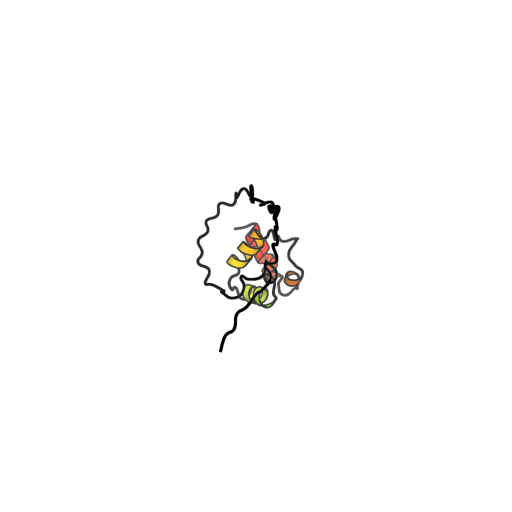 1 94 ? -10.152 4.930 1.540 1.00 93.81 94 GLY A C 1
ATOM 739 O O . GLY A 1 94 ? -9.512 5.971 1.653 1.00 93.81 94 GLY A O 1
ATOM 740 N N . LYS A 1 95 ? -10.243 4.053 2.553 1.00 95.25 95 LYS A N 1
ATOM 741 C CA . LYS A 1 95 ? -9.582 4.264 3.851 1.00 95.25 95 LYS A CA 1
ATOM 742 C C . LYS A 1 95 ? -8.048 4.304 3.775 1.00 95.25 95 LYS A C 1
ATOM 744 O O . LYS A 1 95 ? -7.418 4.829 4.679 1.00 95.25 95 LYS A O 1
ATOM 749 N N . TYR A 1 96 ? -7.451 3.782 2.703 1.00 95.31 96 TYR A N 1
ATOM 750 C CA . TYR A 1 96 ? -6.003 3.755 2.483 1.00 95.31 96 TYR A CA 1
ATOM 751 C C . TYR A 1 96 ? -5.529 4.795 1.452 1.00 95.31 96 TYR A C 1
ATOM 753 O O . TYR A 1 96 ? -4.392 4.732 0.983 1.00 95.31 96 TYR A O 1
ATOM 761 N N . ASP A 1 97 ? -6.362 5.776 1.091 1.00 95.69 97 ASP A N 1
ATOM 762 C CA . ASP A 1 97 ? -6.000 6.841 0.143 1.00 95.69 97 ASP A CA 1
ATOM 763 C C . ASP A 1 97 ? -4.765 7.627 0.580 1.00 95.69 97 ASP A C 1
ATOM 765 O O . ASP A 1 97 ? -3.872 7.899 -0.227 1.00 95.69 97 ASP A O 1
ATOM 769 N N . GLU A 1 98 ? -4.694 7.977 1.864 1.00 94.56 98 GLU A N 1
ATOM 770 C CA . GLU A 1 98 ? -3.534 8.662 2.431 1.00 94.56 98 GLU A CA 1
ATOM 771 C C . GLU A 1 98 ? -2.283 7.796 2.344 1.00 94.56 98 GLU A C 1
ATOM 773 O O . GLU A 1 98 ? -1.228 8.277 1.932 1.00 94.56 98 GLU A O 1
ATOM 778 N N . LEU A 1 99 ? -2.419 6.495 2.607 1.00 95.38 99 LEU A N 1
ATOM 779 C CA . LEU A 1 99 ? -1.316 5.551 2.511 1.00 95.38 99 LEU A CA 1
ATOM 780 C C . LEU A 1 99 ? -0.761 5.465 1.082 1.00 95.38 99 LEU A C 1
ATOM 782 O O . LEU A 1 99 ? 0.453 5.496 0.886 1.00 95.38 99 LEU A O 1
ATOM 786 N N . ARG A 1 100 ? -1.637 5.444 0.068 1.00 95.62 100 ARG A N 1
ATOM 787 C CA . ARG A 1 100 ? -1.232 5.476 -1.349 1.00 95.62 100 ARG A CA 1
ATOM 788 C C . ARG A 1 100 ? -0.519 6.782 -1.712 1.00 95.62 100 ARG A C 1
ATOM 790 O O . ARG A 1 100 ? 0.491 6.750 -2.418 1.00 95.62 100 ARG A O 1
ATOM 797 N N . LYS A 1 101 ? -0.996 7.931 -1.215 1.00 95.06 101 LYS A N 1
ATOM 798 C CA . LYS A 1 101 ? -0.340 9.241 -1.418 1.00 95.06 101 LYS A CA 1
ATOM 799 C C . LYS A 1 101 ? 1.041 9.286 -0.766 1.00 95.06 101 LYS A C 1
ATOM 801 O O . L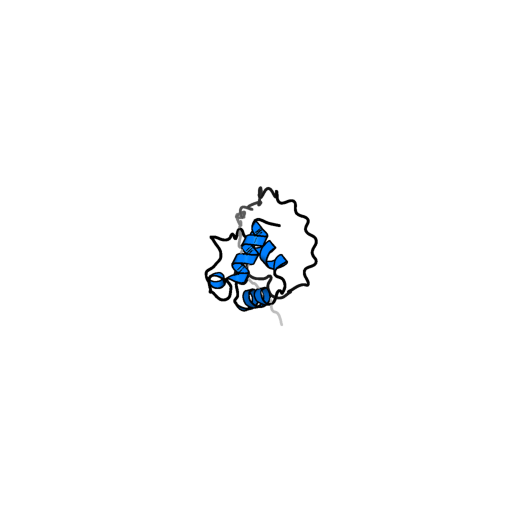YS A 1 101 ? 1.989 9.764 -1.390 1.00 95.06 101 LYS A O 1
ATOM 806 N N . LEU A 1 102 ? 1.162 8.768 0.456 1.00 95.12 102 LEU A N 1
ATOM 807 C CA . LEU A 1 102 ? 2.431 8.661 1.172 1.00 95.12 102 LEU A CA 1
ATOM 808 C C . LEU A 1 102 ? 3.408 7.752 0.429 1.00 95.12 102 LEU A C 1
ATOM 810 O O . LEU A 1 102 ? 4.559 8.137 0.240 1.00 95.12 102 LEU A O 1
ATOM 814 N N . TYR A 1 103 ? 2.943 6.607 -0.073 1.00 95.50 103 TYR A N 1
ATOM 815 C CA . TYR A 1 103 ? 3.788 5.705 -0.848 1.00 95.50 103 TYR A CA 1
ATOM 816 C C . TYR A 1 103 ? 4.264 6.341 -2.159 1.00 95.50 103 TYR A C 1
ATOM 818 O O . TYR A 1 103 ? 5.443 6.267 -2.494 1.00 95.50 103 TYR A O 1
ATOM 826 N N . ARG A 1 104 ? 3.385 7.065 -2.868 1.00 95.25 104 ARG A N 1
ATOM 827 C CA . ARG A 1 104 ? 3.783 7.863 -4.038 1.00 95.25 104 ARG A CA 1
ATOM 828 C C . ARG A 1 104 ? 4.858 8.883 -3.671 1.00 95.25 104 ARG A C 1
ATOM 830 O O . ARG A 1 104 ? 5.831 9.022 -4.403 1.00 95.25 104 ARG A O 1
ATOM 837 N N . LYS A 1 105 ? 4.695 9.602 -2.557 1.00 95.00 105 LYS A N 1
ATOM 838 C CA . LYS A 1 105 ? 5.701 10.569 -2.104 1.00 95.00 105 LYS A CA 1
ATOM 839 C C . LYS A 1 105 ? 7.032 9.876 -1.809 1.00 95.00 105 LYS A C 1
ATOM 841 O O . LYS A 1 105 ? 8.063 10.359 -2.253 1.00 95.00 105 LYS A O 1
ATOM 846 N N . PHE A 1 106 ? 6.987 8.721 -1.150 1.00 94.56 106 PHE A N 1
ATOM 847 C CA . PHE A 1 106 ? 8.161 7.899 -0.879 1.00 94.56 106 PHE A CA 1
ATOM 848 C C . PHE A 1 106 ? 8.895 7.459 -2.155 1.00 94.56 106 PHE A C 1
ATOM 850 O O . PHE A 1 106 ? 10.116 7.458 -2.170 1.00 94.56 106 PHE A O 1
ATOM 857 N N . LEU A 1 107 ? 8.179 7.117 -3.229 1.00 94.06 107 LEU A N 1
ATOM 858 C CA . LEU A 1 107 ? 8.803 6.653 -4.474 1.00 94.06 107 LEU A CA 1
ATOM 859 C C . LEU A 1 107 ? 9.507 7.753 -5.283 1.00 94.06 107 LEU A C 1
ATOM 861 O O . LEU A 1 107 ? 10.423 7.434 -6.034 1.00 94.06 107 LEU A O 1
ATOM 865 N N . TYR A 1 108 ? 9.065 9.010 -5.177 1.00 90.88 108 TYR A N 1
ATOM 866 C CA . TYR A 1 108 ? 9.503 10.094 -6.073 1.00 90.88 108 TYR A CA 1
ATOM 867 C C . TYR A 1 108 ? 10.146 11.297 -5.367 1.00 90.88 108 TYR A C 1
ATOM 869 O O . TYR A 1 108 ? 10.600 12.219 -6.042 1.00 90.88 108 TYR A O 1
ATOM 877 N N . HIS A 1 109 ? 10.147 11.331 -4.034 1.00 85.62 109 HIS A N 1
ATOM 878 C CA . HIS A 1 109 ? 10.642 12.467 -3.248 1.00 85.62 109 HIS A CA 1
ATOM 879 C C . HIS A 1 109 ? 11.515 12.063 -2.050 1.00 85.62 109 HIS A C 1
ATOM 881 O O . HIS A 1 109 ? 11.755 12.911 -1.191 1.00 85.62 109 HIS A O 1
ATOM 887 N N . ASN A 1 110 ? 11.967 10.807 -1.994 1.00 64.19 110 ASN A N 1
ATOM 888 C CA . ASN A 1 110 ? 12.961 10.323 -1.035 1.00 64.19 110 ASN A CA 1
ATOM 889 C C . ASN A 1 110 ? 14.199 9.814 -1.762 1.00 64.19 110 ASN A C 1
ATOM 891 O O . ASN A 1 110 ? 14.022 9.238 -2.861 1.00 64.19 110 ASN A O 1
#

Secondary structure (DSSP, 8-state):
--------------------------------------------TTS-SSTTTTTT-HHHHHHHHTTTTHHHHHHHHHHTT--TTT--GGGGSGGGHHHHHHHHHHHHH-

Organism: NCBI:txid4793